Protein AF-A0A2G5SHL7-F1 (afdb_monomer)

Solvent-accessible surface area (backbone atoms only — not comparable to full-atom values): 5612 Å² total; per-residue (Å²): 115,71,67,62,54,51,50,51,51,52,51,62,45,75,75,36,97,62,72,48,77,45,80,44,80,55,91,49,82,68,57,52,55,53,52,42,47,73,75,46,86,58,85,92,65,98,74,49,74,41,34,35,68,42,90,96,53,71,41,24,44,36,40,36,59,46,79,48,92,89,53,44,37,35,44,35,40,39,75,44,57,50,88,80,53,60,81,92,58,57,46,127

Sequence (92 aa):
MVEDEILIMKEAFLANANAKKWQMDIQNSGDYGIIYEALGRIRFDFSTEWFFEIPSSEEIFCIRISRACWTFDTISFTRMDFVDVPENALIR

Secondary structure (DSSP, 8-state):
-HHHHHHHHHHHHHT-SS-EEEEEE---HHHHHHHHHHH-S----SS-EEEEEPTT-SEEEEEEEEE-TTSEEEEEEEEEEGGGS-GGGEE-

Radius of gyration: 13.12 Å; Cα contacts (8 Å, |Δi|>4): 127; chains: 1; bounding box: 34×25×38 Å

Structure (mmCIF, N/CA/C/O backbone):
data_AF-A0A2G5SHL7-F1
#
_entry.id   AF-A0A2G5SHL7-F1
#
loop_
_atom_site.group_PDB
_atom_site.id
_atom_site.type_symbol
_atom_site.label_atom_id
_atom_site.label_alt_id
_atom_site.label_comp_id
_atom_site.label_asym_id
_atom_site.label_entity_id
_atom_site.label_seq_id
_atom_site.pdbx_PDB_ins_code
_atom_site.Cartn_x
_atom_site.Cartn_y
_atom_site.Cartn_z
_atom_site.occupancy
_atom_site.B_iso_or_equiv
_atom_site.auth_seq_id
_atom_site.auth_comp_id
_atom_site.auth_asym_id
_atom_site.auth_atom_id
_atom_site.pdbx_PDB_model_num
ATOM 1 N N . MET A 1 1 ? 21.003 -0.608 -1.141 1.00 56.47 1 MET A N 1
ATOM 2 C CA . MET A 1 1 ? 20.498 0.749 -1.446 1.00 56.47 1 MET A CA 1
ATOM 3 C C . MET A 1 1 ? 18.978 0.781 -1.397 1.00 56.47 1 MET A C 1
ATOM 5 O O . MET A 1 1 ? 18.471 1.511 -0.570 1.00 56.47 1 MET A O 1
ATOM 9 N N . VAL A 1 2 ? 18.257 -0.051 -2.160 1.00 64.19 2 VAL A N 1
ATOM 10 C CA . VAL A 1 2 ? 16.776 -0.025 -2.185 1.00 64.19 2 VAL A CA 1
ATOM 11 C C . VAL A 1 2 ? 16.119 -0.464 -0.858 1.00 64.19 2 VAL A C 1
ATOM 13 O O . VAL A 1 2 ? 15.137 0.135 -0.436 1.00 64.19 2 VAL A O 1
ATOM 16 N N . GLU A 1 3 ? 16.663 -1.461 -0.149 1.00 63.28 3 GLU A N 1
ATOM 17 C CA . GLU A 1 3 ? 16.092 -1.923 1.136 1.00 63.28 3 GLU A CA 1
ATOM 18 C C . GLU A 1 3 ? 16.120 -0.846 2.236 1.00 63.28 3 GLU A C 1
ATOM 20 O O . GLU A 1 3 ? 15.137 -0.681 2.961 1.00 63.28 3 GLU A O 1
ATOM 25 N N . ASP A 1 4 ? 17.208 -0.074 2.319 1.00 68.81 4 ASP A N 1
ATOM 26 C CA . ASP A 1 4 ? 17.359 1.009 3.298 1.00 68.81 4 ASP A CA 1
ATOM 27 C C . ASP A 1 4 ? 16.347 2.137 3.039 1.00 68.81 4 ASP A C 1
ATOM 29 O O . ASP A 1 4 ? 15.742 2.671 3.967 1.00 68.81 4 ASP A O 1
ATOM 33 N N . GLU A 1 5 ? 16.099 2.465 1.768 1.00 70.31 5 GLU A N 1
ATOM 34 C CA . GLU A 1 5 ? 15.104 3.466 1.368 1.00 70.31 5 GLU A CA 1
ATOM 35 C C . GLU A 1 5 ? 13.679 3.021 1.724 1.00 70.31 5 GLU A C 1
ATOM 37 O O . GLU A 1 5 ? 12.869 3.827 2.187 1.00 70.31 5 GLU A O 1
ATOM 42 N N . ILE A 1 6 ? 13.375 1.728 1.579 1.00 69.50 6 ILE A N 1
ATOM 43 C CA . ILE A 1 6 ? 12.077 1.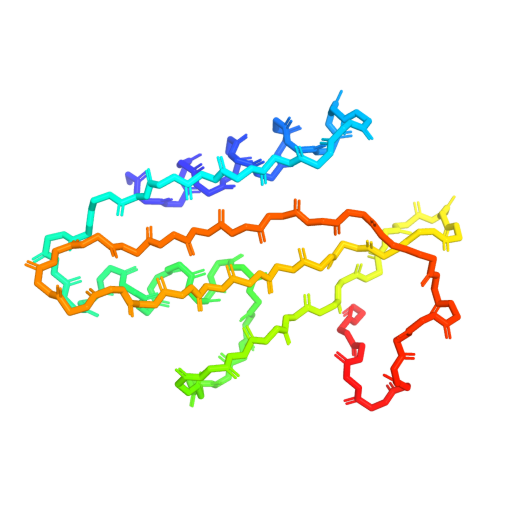153 1.958 1.00 69.50 6 ILE A CA 1
ATOM 44 C C . ILE A 1 6 ? 11.865 1.198 3.466 1.00 69.50 6 ILE A C 1
ATOM 46 O O . ILE A 1 6 ? 10.768 1.543 3.918 1.00 69.50 6 ILE A O 1
ATOM 50 N N . LEU A 1 7 ? 12.895 0.873 4.249 1.00 72.00 7 LEU A N 1
ATOM 51 C CA . LEU A 1 7 ? 12.825 0.967 5.703 1.00 72.00 7 LEU A CA 1
ATOM 52 C C . LEU A 1 7 ? 12.564 2.413 6.141 1.00 72.00 7 LEU A C 1
ATOM 54 O O . LEU A 1 7 ? 11.625 2.655 6.899 1.00 72.00 7 LEU A O 1
ATOM 58 N N . ILE A 1 8 ? 13.304 3.376 5.582 1.00 76.19 8 ILE A N 1
ATOM 59 C CA . ILE A 1 8 ? 13.115 4.807 5.859 1.00 76.19 8 ILE A CA 1
ATOM 60 C C . ILE A 1 8 ? 11.692 5.254 5.498 1.00 76.19 8 ILE A C 1
ATOM 62 O O . ILE A 1 8 ? 11.072 5.993 6.263 1.00 76.19 8 ILE A O 1
ATOM 66 N N . MET A 1 9 ? 11.135 4.801 4.370 1.00 74.62 9 MET A N 1
ATOM 67 C CA . MET A 1 9 ? 9.748 5.112 4.004 1.00 74.62 9 MET A CA 1
ATOM 68 C C . MET A 1 9 ? 8.739 4.555 5.013 1.00 74.62 9 MET A C 1
ATOM 70 O O . MET A 1 9 ? 7.833 5.287 5.422 1.00 74.62 9 MET A O 1
ATOM 74 N N . LYS A 1 10 ? 8.896 3.288 5.427 1.00 72.50 10 LYS A N 1
ATOM 75 C CA . LYS A 1 10 ? 8.034 2.648 6.435 1.00 72.50 10 LYS A CA 1
ATOM 76 C C . LYS A 1 10 ? 8.095 3.408 7.758 1.00 72.50 10 LYS A C 1
ATOM 78 O O . LYS A 1 10 ? 7.056 3.793 8.288 1.00 72.50 10 LYS A O 1
ATOM 83 N N . GLU A 1 11 ? 9.292 3.695 8.259 1.00 76.31 11 GLU A N 1
ATOM 84 C CA . GLU A 1 11 ? 9.490 4.440 9.507 1.00 76.31 11 GLU A CA 1
ATOM 85 C C . GLU A 1 11 ? 8.923 5.863 9.421 1.00 76.31 11 GLU A C 1
ATOM 87 O O . GLU A 1 11 ? 8.172 6.296 10.298 1.00 76.31 11 GLU A O 1
ATOM 92 N N . ALA A 1 12 ? 9.202 6.582 8.330 1.00 74.81 12 ALA A N 1
ATOM 93 C CA . ALA A 1 12 ? 8.707 7.938 8.113 1.00 74.81 12 ALA A CA 1
ATOM 94 C C . ALA A 1 12 ? 7.183 8.008 7.947 1.00 74.81 12 ALA A C 1
ATOM 96 O O . ALA A 1 12 ? 6.601 9.086 8.137 1.00 74.81 12 ALA A O 1
ATOM 97 N N . PHE A 1 13 ? 6.543 6.909 7.547 1.00 72.81 13 PHE A N 1
ATOM 98 C CA . PHE A 1 13 ? 5.094 6.784 7.529 1.00 72.81 13 PHE A CA 1
ATOM 99 C C . PHE A 1 13 ? 4.532 6.446 8.912 1.00 72.81 13 PHE A C 1
ATOM 101 O O . PHE A 1 13 ? 3.610 7.116 9.370 1.00 72.81 13 PHE A O 1
ATOM 108 N N . LEU A 1 14 ? 5.089 5.452 9.608 1.00 73.38 14 LEU A N 1
ATOM 109 C CA . LEU A 1 14 ? 4.633 5.074 10.950 1.00 73.38 14 LEU A CA 1
ATOM 110 C C . LEU A 1 14 ? 4.735 6.252 11.929 1.00 73.38 14 LEU A C 1
ATOM 112 O O . LEU A 1 14 ? 3.848 6.451 12.758 1.00 73.38 14 LEU A O 1
ATOM 116 N N . ALA A 1 15 ? 5.762 7.087 11.770 1.00 76.50 15 ALA A N 1
ATOM 117 C CA . ALA A 1 15 ? 5.957 8.300 12.555 1.00 76.50 15 ALA A CA 1
ATOM 118 C C . ALA A 1 15 ? 5.033 9.473 12.164 1.00 76.50 15 ALA A C 1
ATOM 120 O O . ALA A 1 15 ? 4.983 10.467 12.888 1.00 76.50 15 ALA A O 1
ATOM 121 N N . ASN A 1 16 ? 4.325 9.415 11.029 1.00 70.12 16 ASN A N 1
ATOM 122 C CA . ASN A 1 16 ? 3.464 10.503 10.567 1.00 70.12 16 ASN A CA 1
ATOM 123 C C . ASN A 1 16 ? 1.990 10.085 10.582 1.00 70.12 16 ASN A C 1
ATOM 125 O O . ASN A 1 16 ? 1.600 9.108 9.950 1.00 70.12 16 ASN A O 1
ATOM 129 N N . ALA A 1 17 ? 1.165 10.854 11.289 1.00 67.62 17 ALA A N 1
ATOM 130 C CA . ALA A 1 17 ? -0.272 10.605 11.373 1.00 67.62 17 ALA A CA 1
ATOM 131 C C . ALA A 1 17 ? -1.024 10.914 10.063 1.00 67.62 17 ALA A C 1
ATOM 133 O O . ALA A 1 17 ? -2.159 10.489 9.891 1.00 67.62 17 ALA A O 1
ATOM 134 N N . ASN A 1 18 ? -0.409 11.650 9.134 1.00 69.44 18 ASN A N 1
ATOM 135 C CA . ASN A 1 18 ? -1.028 12.016 7.866 1.00 69.44 18 ASN A CA 1
ATOM 136 C C . ASN A 1 18 ? -0.639 11.041 6.752 1.00 69.44 18 ASN A C 1
ATOM 138 O O . ASN A 1 18 ? 0.499 10.566 6.688 1.00 69.44 18 ASN A O 1
ATOM 142 N N . ALA A 1 19 ? -1.567 10.817 5.820 1.00 66.88 19 ALA A N 1
ATOM 143 C CA . ALA A 1 19 ? -1.303 10.058 4.604 1.00 66.88 19 ALA A CA 1
ATOM 144 C C . ALA A 1 19 ? -0.133 10.677 3.819 1.00 66.88 19 ALA A C 1
ATOM 146 O O . ALA A 1 19 ? -0.079 11.893 3.606 1.00 66.88 19 ALA A O 1
ATOM 147 N N . LYS A 1 20 ? 0.807 9.836 3.375 1.00 68.69 20 LYS A N 1
ATOM 148 C CA . LYS A 1 20 ? 1.962 10.260 2.575 1.00 68.69 20 LYS A CA 1
ATOM 149 C C . LYS A 1 20 ? 1.950 9.565 1.223 1.00 68.69 20 LYS A C 1
ATOM 151 O O . LYS A 1 20 ? 1.873 8.344 1.131 1.00 68.69 20 LYS A O 1
ATOM 156 N N . LYS A 1 21 ? 2.113 10.361 0.171 1.00 69.62 21 LYS A N 1
ATOM 157 C CA . LYS A 1 21 ? 2.355 9.893 -1.192 1.00 69.62 21 LYS A CA 1
ATOM 158 C C . LYS A 1 21 ? 3.821 10.130 -1.531 1.00 69.62 21 LYS A C 1
ATOM 160 O O . LYS A 1 21 ? 4.294 11.256 -1.397 1.00 69.62 21 LYS A O 1
ATOM 165 N N . TRP A 1 22 ? 4.513 9.090 -1.973 1.00 71.06 22 TRP A N 1
ATOM 166 C CA . TRP A 1 22 ? 5.902 9.155 -2.413 1.00 71.06 22 TRP A CA 1
ATOM 167 C C . TRP A 1 22 ? 5.975 8.846 -3.902 1.00 71.06 22 TRP A C 1
ATOM 169 O O . TRP A 1 22 ? 5.280 7.968 -4.413 1.00 71.06 22 TRP A O 1
ATOM 179 N N . GLN A 1 23 ? 6.820 9.587 -4.606 1.00 67.19 23 GLN A N 1
ATOM 180 C CA . GLN A 1 23 ? 7.152 9.305 -5.992 1.00 67.19 23 GLN A CA 1
ATOM 181 C C . GLN A 1 23 ? 8.567 8.745 -6.011 1.00 67.19 23 GLN A C 1
ATOM 183 O O . GLN A 1 23 ? 9.490 9.405 -5.537 1.00 67.19 23 GLN A O 1
ATOM 188 N N . MET A 1 24 ? 8.714 7.529 -6.526 1.00 68.75 24 MET A N 1
ATOM 189 C CA . MET A 1 24 ? 10.007 6.890 -6.710 1.00 68.75 24 MET A CA 1
ATOM 190 C C . MET A 1 24 ? 10.333 6.841 -8.199 1.00 68.75 24 MET A C 1
ATOM 192 O O . MET A 1 24 ? 9.497 6.486 -9.033 1.00 68.75 24 MET A O 1
ATOM 196 N N . ASP A 1 25 ? 11.558 7.236 -8.525 1.00 69.12 25 ASP A N 1
ATOM 197 C CA . ASP A 1 25 ? 12.120 7.061 -9.858 1.00 69.12 25 ASP A CA 1
ATOM 198 C C . ASP A 1 25 ? 12.833 5.714 -9.890 1.00 69.12 25 ASP A C 1
ATOM 200 O O . ASP A 1 25 ? 13.811 5.506 -9.170 1.00 69.12 25 ASP A O 1
ATOM 204 N N . ILE A 1 26 ? 12.290 4.775 -10.662 1.00 66.38 26 ILE A N 1
ATOM 205 C CA . ILE A 1 26 ? 12.790 3.406 -10.713 1.00 66.38 26 ILE A CA 1
ATOM 206 C C . ILE A 1 26 ? 13.351 3.173 -12.107 1.00 66.38 26 ILE A C 1
ATOM 208 O O . ILE A 1 26 ? 12.618 3.077 -13.091 1.00 66.38 26 ILE A O 1
ATOM 212 N N . GLN A 1 27 ? 14.676 3.083 -12.183 1.00 60.75 27 GLN A N 1
ATOM 213 C CA . GLN A 1 27 ? 15.383 3.004 -13.458 1.00 60.75 27 GLN A CA 1
ATOM 214 C C . GLN A 1 27 ? 15.341 1.601 -14.075 1.00 60.75 27 GLN A C 1
ATOM 216 O O . GLN A 1 27 ? 15.415 1.486 -15.298 1.00 60.75 27 GLN A O 1
ATOM 221 N N . ASN A 1 28 ? 15.195 0.536 -13.272 1.00 62.53 28 ASN A N 1
ATOM 222 C CA . ASN A 1 28 ? 15.212 -0.841 -13.762 1.00 62.53 28 ASN A CA 1
ATOM 223 C C . ASN A 1 28 ? 14.025 -1.677 -13.289 1.00 62.53 28 ASN A C 1
ATOM 225 O O . ASN A 1 28 ? 13.574 -1.607 -12.152 1.00 62.53 28 ASN A O 1
ATOM 229 N N . SER A 1 29 ? 13.589 -2.592 -14.159 1.00 59.62 29 SER A N 1
ATOM 230 C CA . SER A 1 29 ? 12.491 -3.512 -13.839 1.00 59.62 29 SER A CA 1
ATOM 231 C C . SER A 1 29 ? 12.787 -4.499 -12.698 1.00 59.62 29 SER A C 1
ATOM 233 O O . SER A 1 29 ? 11.857 -5.009 -12.078 1.00 59.62 29 SER A O 1
ATOM 235 N N . GLY A 1 30 ? 14.067 -4.750 -12.398 1.00 62.06 30 GLY A N 1
ATOM 236 C CA . GLY A 1 30 ? 14.489 -5.584 -11.268 1.00 62.06 30 GLY A CA 1
ATOM 237 C C . GLY A 1 30 ? 14.278 -4.921 -9.904 1.00 62.06 30 GLY A C 1
ATOM 238 O O . GLY A 1 30 ? 14.001 -5.615 -8.929 1.00 62.06 30 GLY A O 1
ATOM 239 N N . ASP A 1 31 ? 14.320 -3.590 -9.846 1.00 65.56 31 ASP A N 1
ATOM 240 C CA . ASP A 1 31 ? 14.154 -2.828 -8.604 1.00 65.56 31 ASP A CA 1
ATOM 241 C C . ASP A 1 31 ? 12.710 -2.909 -8.089 1.00 65.56 31 ASP A C 1
ATOM 243 O O . ASP A 1 31 ? 12.476 -2.889 -6.880 1.00 65.56 31 ASP A O 1
ATOM 247 N N . TYR A 1 32 ? 11.743 -3.108 -8.996 1.00 63.97 32 TYR A N 1
ATOM 248 C CA . TYR A 1 32 ? 10.364 -3.407 -8.621 1.00 63.97 32 TYR A CA 1
ATOM 249 C C . TYR A 1 32 ? 10.311 -4.657 -7.751 1.00 63.97 32 TYR A C 1
ATOM 251 O O . TYR A 1 32 ? 9.786 -4.594 -6.646 1.00 63.97 32 TYR A O 1
ATOM 259 N N . GLY A 1 33 ? 10.890 -5.773 -8.211 1.00 64.62 33 GLY A N 1
ATOM 260 C CA . GLY A 1 33 ? 10.869 -7.046 -7.483 1.00 64.62 33 GLY A CA 1
ATOM 261 C C . GLY A 1 33 ? 11.379 -6.914 -6.048 1.00 64.62 33 GLY A C 1
ATOM 262 O O . GLY A 1 33 ? 10.763 -7.454 -5.137 1.00 64.62 33 GLY A O 1
ATOM 263 N N . ILE A 1 34 ? 12.424 -6.109 -5.843 1.00 69.50 34 ILE A N 1
ATOM 264 C CA . ILE A 1 34 ? 12.995 -5.823 -4.521 1.00 69.50 34 ILE A CA 1
ATOM 265 C C . ILE A 1 34 ? 12.009 -5.033 -3.650 1.00 69.50 34 ILE A C 1
ATOM 267 O O . ILE A 1 34 ? 11.811 -5.376 -2.486 1.00 69.50 34 ILE A O 1
ATOM 271 N N . ILE A 1 35 ? 11.351 -4.006 -4.202 1.00 70.25 35 ILE A N 1
ATOM 272 C CA . ILE A 1 35 ? 10.329 -3.235 -3.478 1.00 70.25 35 ILE A CA 1
ATOM 273 C C . ILE A 1 35 ? 9.151 -4.125 -3.085 1.00 70.25 35 ILE A C 1
ATOM 275 O O . ILE A 1 35 ? 8.728 -4.091 -1.931 1.00 70.25 35 ILE A O 1
ATOM 279 N N . TYR A 1 36 ? 8.658 -4.957 -4.005 1.00 68.69 36 TYR A N 1
ATOM 280 C CA . TYR A 1 36 ? 7.598 -5.922 -3.713 1.00 68.69 36 TYR A CA 1
ATOM 281 C C . TYR A 1 36 ? 8.030 -6.891 -2.600 1.00 68.69 36 TYR A C 1
ATOM 283 O O . TYR A 1 36 ? 7.349 -6.973 -1.581 1.00 68.69 36 TYR A O 1
ATOM 291 N N . GLU A 1 37 ? 9.180 -7.563 -2.736 1.00 66.69 37 GLU A N 1
ATOM 292 C CA . GLU A 1 37 ? 9.677 -8.531 -1.746 1.00 66.69 37 GLU A CA 1
ATOM 293 C C . GLU A 1 37 ? 9.882 -7.920 -0.352 1.00 66.69 37 GLU A C 1
ATOM 295 O O . GLU A 1 37 ? 9.554 -8.556 0.656 1.00 66.69 37 GLU A O 1
ATOM 300 N N . ALA A 1 38 ? 10.385 -6.685 -0.280 1.00 68.56 38 ALA A N 1
ATOM 301 C CA . ALA A 1 38 ? 10.626 -5.981 0.977 1.00 68.56 38 ALA A CA 1
ATOM 302 C C . ALA A 1 38 ? 9.347 -5.398 1.609 1.00 68.56 38 ALA A C 1
ATOM 304 O O . ALA A 1 38 ? 9.251 -5.276 2.840 1.00 68.56 38 ALA A O 1
ATOM 305 N N . LEU A 1 39 ? 8.354 -5.012 0.802 1.00 68.06 39 LEU A N 1
ATOM 306 C CA . LEU A 1 39 ? 7.073 -4.504 1.299 1.00 68.06 39 LEU A CA 1
ATOM 307 C C . LEU A 1 39 ? 6.158 -5.631 1.775 1.00 68.06 39 LEU A C 1
ATOM 309 O O . LEU A 1 39 ? 5.554 -5.487 2.834 1.00 68.06 39 LEU A O 1
ATOM 313 N N . GLY A 1 40 ? 6.132 -6.761 1.077 1.00 59.53 40 GLY A N 1
ATOM 314 C CA . GLY A 1 40 ? 5.435 -7.964 1.503 1.00 59.53 40 GLY A CA 1
ATOM 315 C C . GLY A 1 40 ? 5.890 -9.135 0.651 1.00 59.53 40 GLY A C 1
ATOM 316 O O . GLY A 1 40 ? 5.715 -9.099 -0.558 1.00 59.53 40 GLY A O 1
ATOM 317 N N . ARG A 1 41 ? 6.462 -10.169 1.282 1.00 55.56 41 ARG A N 1
ATOM 318 C CA . ARG A 1 41 ? 6.955 -11.431 0.687 1.00 55.56 41 ARG A CA 1
ATOM 319 C C . ARG A 1 41 ? 5.873 -12.205 -0.096 1.00 55.56 41 ARG A C 1
ATOM 321 O O . ARG A 1 41 ? 5.506 -13.319 0.273 1.00 55.56 41 ARG A O 1
ATOM 328 N N . ILE A 1 42 ? 5.302 -11.622 -1.139 1.00 53.47 42 ILE A N 1
ATOM 329 C CA . ILE A 1 42 ? 4.111 -12.098 -1.839 1.00 53.47 42 ILE A CA 1
ATOM 330 C C . ILE A 1 42 ? 4.347 -11.963 -3.343 1.00 53.47 42 ILE A C 1
ATOM 332 O O . ILE A 1 42 ? 5.063 -11.084 -3.816 1.00 53.47 42 ILE A O 1
ATOM 336 N N . ARG A 1 43 ? 3.786 -12.914 -4.094 1.00 49.81 43 ARG A N 1
ATOM 337 C CA . ARG A 1 43 ? 3.969 -13.039 -5.540 1.00 49.81 43 ARG A CA 1
ATOM 338 C C . ARG A 1 43 ? 3.378 -11.848 -6.300 1.00 49.81 43 ARG A C 1
ATOM 340 O O . ARG A 1 43 ? 2.359 -11.287 -5.919 1.00 49.81 43 ARG A O 1
ATOM 347 N N . PHE A 1 44 ? 4.048 -11.543 -7.404 1.00 52.09 44 PHE A N 1
ATOM 348 C CA . PHE A 1 44 ? 3.824 -10.432 -8.322 1.00 52.09 44 PHE A CA 1
ATOM 349 C C . PHE A 1 44 ? 2.391 -10.399 -8.892 1.00 52.09 44 PHE A C 1
ATOM 351 O O . PHE A 1 44 ? 2.005 -11.332 -9.597 1.00 52.09 44 PHE A O 1
ATOM 358 N N . ASP A 1 45 ? 1.637 -9.319 -8.649 1.00 55.97 45 ASP A N 1
ATOM 359 C CA . ASP A 1 45 ? 0.408 -9.004 -9.393 1.00 55.97 45 ASP A CA 1
ATOM 360 C C . ASP A 1 45 ? 0.299 -7.491 -9.672 1.00 55.97 45 ASP A C 1
ATOM 362 O O . ASP A 1 45 ? 0.611 -6.663 -8.818 1.00 55.97 45 ASP A O 1
ATOM 366 N N . PHE A 1 46 ? -0.094 -7.118 -10.893 1.00 51.06 46 PHE A N 1
ATOM 367 C CA . PHE A 1 46 ? 0.252 -5.840 -11.546 1.00 51.06 46 PHE A CA 1
ATOM 368 C C . PHE A 1 46 ? -0.570 -4.605 -11.124 1.00 51.06 46 PHE A C 1
ATOM 370 O O . PHE A 1 46 ? -0.355 -3.512 -11.652 1.00 51.06 46 PHE A O 1
ATOM 377 N N . SER A 1 47 ? -1.485 -4.729 -10.168 1.00 56.12 47 SER A N 1
ATOM 378 C CA . SER A 1 47 ? -2.191 -3.586 -9.576 1.00 56.12 47 SER A CA 1
ATOM 379 C C . SER A 1 47 ? -2.729 -3.979 -8.211 1.00 56.12 47 SER A C 1
ATOM 381 O O . SER A 1 47 ? -3.892 -4.357 -8.069 1.00 56.12 47 SER A O 1
ATOM 383 N N . THR A 1 48 ? -1.859 -3.965 -7.216 1.00 66.75 48 THR A N 1
ATOM 384 C CA . THR A 1 48 ? -2.192 -4.481 -5.896 1.00 66.75 48 THR A CA 1
ATOM 385 C C . THR A 1 48 ? -2.153 -3.350 -4.883 1.00 66.75 48 THR A C 1
ATOM 387 O O . THR A 1 48 ? -1.169 -2.629 -4.732 1.00 66.75 48 THR A O 1
ATOM 390 N N . GLU A 1 49 ? -3.303 -3.134 -4.256 1.00 75.69 49 GLU A N 1
ATOM 391 C CA . GLU A 1 49 ? -3.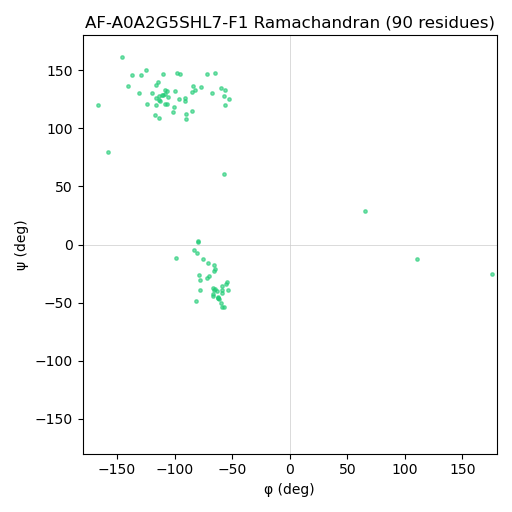361 -2.490 -2.956 1.00 75.69 49 GLU A CA 1
ATOM 392 C C . GLU A 1 49 ? -3.063 -3.578 -1.926 1.00 75.69 49 GLU A C 1
ATOM 394 O O . GLU A 1 49 ? -3.601 -4.685 -2.012 1.00 75.69 49 GLU A O 1
ATOM 399 N N . TRP A 1 50 ? -2.173 -3.283 -0.986 1.00 77.06 50 TRP A N 1
ATOM 400 C CA . TRP A 1 50 ? -1.845 -4.189 0.107 1.00 77.06 50 TRP A CA 1
ATOM 401 C C . TRP A 1 50 ? -2.243 -3.570 1.423 1.00 77.06 50 TRP A C 1
ATOM 403 O O . TRP A 1 50 ? -1.963 -2.399 1.669 1.00 77.06 50 TRP A O 1
ATOM 413 N N . PHE A 1 51 ? -2.827 -4.393 2.278 1.00 79.44 51 PHE A N 1
ATOM 414 C CA . PHE A 1 51 ? -3.359 -3.984 3.560 1.00 79.44 51 PHE A CA 1
ATOM 415 C C . PHE A 1 51 ? -2.585 -4.716 4.648 1.00 79.44 51 PHE A C 1
ATOM 417 O O . PHE A 1 51 ? -2.688 -5.935 4.757 1.00 79.44 51 PHE A O 1
ATOM 424 N N . PHE A 1 52 ? -1.786 -3.987 5.422 1.00 77.12 52 PHE A N 1
ATOM 425 C CA . PHE A 1 52 ? -0.991 -4.549 6.511 1.00 77.12 52 PHE A CA 1
ATOM 426 C C . PHE A 1 52 ? -1.565 -4.131 7.857 1.00 77.12 52 PHE A C 1
ATOM 428 O O . PHE A 1 52 ? -1.790 -2.942 8.103 1.00 77.12 52 PHE A O 1
ATOM 435 N N . GLU A 1 53 ? -1.774 -5.108 8.733 1.00 7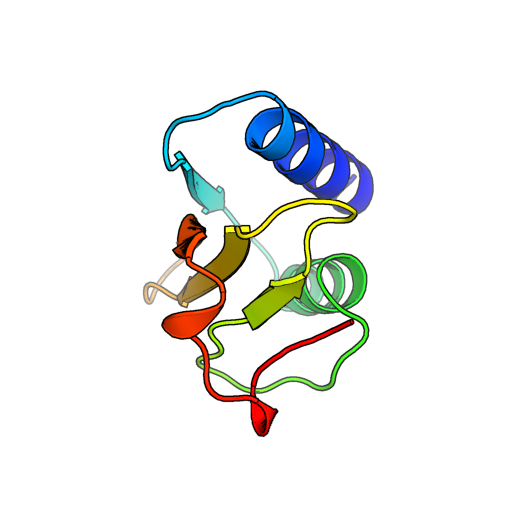5.88 53 GLU A N 1
ATOM 436 C CA . GLU A 1 53 ? -2.209 -4.854 10.104 1.00 75.88 53 GLU A CA 1
ATOM 437 C C . GLU A 1 53 ? -1.101 -4.133 10.890 1.00 75.88 53 GLU A C 1
ATOM 439 O O . GLU A 1 53 ? 0.062 -4.548 10.882 1.00 75.88 53 GLU A O 1
ATOM 444 N N . ILE A 1 54 ? -1.447 -3.036 11.571 1.00 75.31 54 ILE A N 1
ATOM 445 C CA . ILE A 1 54 ? -0.524 -2.350 12.478 1.00 75.31 54 ILE A CA 1
ATOM 446 C C . ILE A 1 54 ? -0.709 -2.952 13.878 1.00 75.31 54 ILE A C 1
ATOM 448 O O . ILE A 1 54 ? -1.827 -2.942 14.398 1.00 75.31 54 ILE A O 1
ATOM 452 N N . PRO A 1 55 ? 0.359 -3.439 14.539 1.00 69.62 55 PRO A N 1
ATOM 453 C CA . PRO A 1 55 ? 0.231 -4.022 15.867 1.00 69.62 55 PRO A CA 1
ATOM 454 C C . PRO A 1 55 ? -0.398 -3.045 16.867 1.00 69.62 55 PRO A C 1
ATOM 456 O O . PRO A 1 55 ? 0.110 -1.945 17.073 1.00 69.62 55 PRO A O 1
ATOM 459 N N . SER A 1 56 ? -1.450 -3.495 17.559 1.00 68.50 56 SER A N 1
ATOM 460 C CA . SER A 1 56 ? -2.164 -2.728 18.598 1.00 68.50 56 SER A CA 1
ATOM 461 C C . SER A 1 56 ? -2.893 -1.467 18.103 1.00 68.50 56 SER A C 1
ATOM 463 O O . SER A 1 56 ? -3.055 -0.523 18.877 1.00 68.50 56 SER A O 1
ATOM 465 N N . SER A 1 57 ? -3.340 -1.445 16.845 1.00 71.12 57 SER A N 1
ATOM 466 C CA . SER A 1 57 ? -4.151 -0.361 16.280 1.00 71.12 57 SER A CA 1
ATOM 467 C C . SER A 1 57 ? -5.457 -0.893 15.683 1.00 71.12 57 SER A C 1
ATOM 469 O O . SER A 1 57 ? -5.494 -2.012 15.180 1.00 71.12 57 SER A O 1
ATOM 471 N N . GLU A 1 58 ? -6.513 -0.077 15.699 1.00 80.62 58 GLU A N 1
ATOM 472 C CA . GLU A 1 58 ? -7.712 -0.295 14.867 1.00 80.62 58 GLU A CA 1
ATOM 473 C C . GLU A 1 58 ? -7.491 0.183 13.415 1.00 80.62 58 GLU A C 1
ATOM 475 O O . GLU A 1 58 ? -8.391 0.099 12.585 1.00 80.62 58 GLU A O 1
ATOM 480 N N . GLU A 1 59 ? -6.286 0.671 13.099 1.00 79.06 59 GLU A N 1
ATOM 481 C CA . GLU A 1 59 ? -5.884 1.153 11.777 1.00 79.06 59 GLU A CA 1
ATOM 482 C C . GLU A 1 59 ? -5.109 0.091 10.978 1.00 79.06 59 GLU A C 1
ATOM 484 O O . GLU A 1 59 ? -4.291 -0.668 11.506 1.00 79.06 59 GLU A O 1
ATOM 489 N N . ILE A 1 60 ? -5.286 0.130 9.660 1.00 78.19 60 ILE A N 1
ATOM 490 C CA . ILE A 1 60 ? -4.521 -0.621 8.668 1.00 78.19 60 ILE A CA 1
ATOM 491 C C . ILE A 1 60 ? -3.633 0.322 7.858 1.00 78.19 60 ILE A C 1
ATOM 493 O O . ILE A 1 60 ? -3.994 1.457 7.531 1.00 78.19 60 ILE A O 1
ATOM 497 N N . PHE A 1 61 ? -2.472 -0.195 7.467 1.00 76.25 61 PHE A N 1
ATOM 498 C CA . PHE A 1 61 ? -1.602 0.418 6.481 1.00 76.25 61 PHE A CA 1
ATOM 499 C C . PHE A 1 61 ? -1.933 -0.066 5.067 1.00 76.25 61 PHE A C 1
ATOM 501 O O . PHE A 1 61 ? -1.624 -1.202 4.707 1.00 76.25 61 PHE A O 1
ATOM 508 N N . CYS A 1 62 ? -2.537 0.804 4.256 1.00 78.81 62 CYS A N 1
ATOM 509 C CA . CYS A 1 62 ? -2.756 0.559 2.835 1.00 78.81 62 CYS A CA 1
ATOM 510 C C . CYS A 1 62 ? -1.584 1.100 2.009 1.00 78.81 62 CYS A C 1
ATOM 512 O O . CYS A 1 62 ? -1.264 2.292 2.065 1.00 78.81 62 CYS A O 1
ATOM 514 N N . ILE A 1 63 ? -0.964 0.226 1.218 1.00 77.00 63 ILE A N 1
ATOM 515 C CA . ILE A 1 63 ? 0.071 0.574 0.246 1.00 77.00 63 ILE A CA 1
ATOM 516 C C . ILE A 1 63 ? -0.500 0.399 -1.153 1.00 77.00 63 ILE A C 1
ATOM 518 O O . ILE A 1 63 ? -0.985 -0.675 -1.495 1.00 77.00 63 ILE A O 1
ATOM 522 N N . ARG A 1 64 ? -0.368 1.424 -1.990 1.00 76.88 64 ARG A N 1
ATOM 523 C CA . ARG A 1 64 ? -0.722 1.365 -3.406 1.00 76.88 64 ARG A CA 1
ATOM 524 C C . ARG A 1 64 ? 0.468 1.754 -4.260 1.00 76.88 64 ARG A C 1
ATOM 526 O O . ARG A 1 64 ? 0.946 2.884 -4.164 1.00 76.88 64 ARG A O 1
ATOM 533 N N . ILE A 1 65 ? 0.896 0.852 -5.137 1.00 74.38 65 IL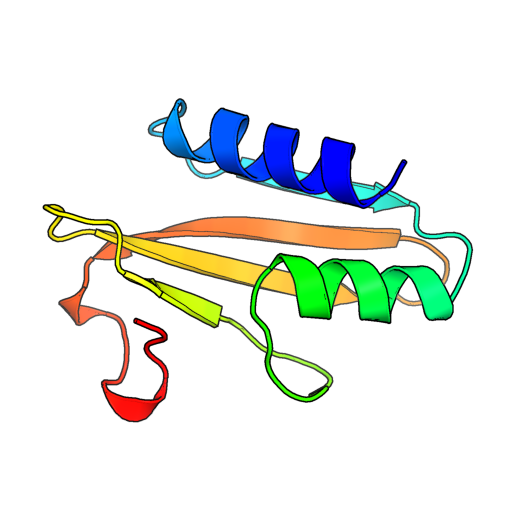E A N 1
ATOM 534 C CA . ILE A 1 65 ? 1.902 1.150 -6.158 1.00 74.38 65 ILE A CA 1
ATOM 535 C C . ILE A 1 65 ? 1.175 1.377 -7.482 1.00 74.38 65 ILE A C 1
ATOM 537 O O . ILE A 1 65 ? 0.483 0.498 -7.990 1.00 74.38 65 ILE A O 1
ATOM 541 N N . SER A 1 66 ? 1.296 2.582 -8.036 1.00 70.88 66 SER A N 1
ATOM 542 C CA . SER A 1 66 ? 0.767 2.904 -9.360 1.00 70.88 66 SER A CA 1
ATOM 543 C C . SER A 1 66 ? 1.908 3.168 -10.327 1.00 70.88 66 SER A C 1
ATOM 545 O O . SER A 1 66 ? 2.703 4.086 -10.107 1.00 70.88 66 SER A O 1
ATOM 547 N N . ARG A 1 67 ? 1.926 2.410 -11.422 1.00 68.12 67 ARG A N 1
ATOM 548 C CA . ARG A 1 67 ? 2.876 2.585 -12.514 1.00 68.12 67 ARG A CA 1
ATOM 549 C C . ARG A 1 67 ? 2.370 3.642 -13.483 1.00 68.12 67 ARG A C 1
ATOM 551 O O . ARG A 1 67 ? 1.346 3.437 -14.137 1.00 68.12 67 ARG A O 1
ATOM 558 N N . ALA A 1 68 ? 3.079 4.761 -13.599 1.00 59.94 68 ALA A N 1
ATOM 559 C CA . ALA A 1 68 ? 2.874 5.659 -14.724 1.00 59.94 68 ALA A CA 1
ATOM 560 C C . ALA A 1 68 ? 3.731 5.157 -15.888 1.00 59.94 68 ALA A C 1
ATOM 562 O O . ALA A 1 68 ? 4.914 4.855 -15.721 1.00 59.94 68 ALA A O 1
ATOM 563 N N . CYS A 1 69 ? 3.144 5.045 -17.080 1.00 50.59 69 CYS A N 1
ATOM 564 C CA . CYS A 1 69 ? 3.922 4.760 -18.277 1.00 50.59 69 CYS A CA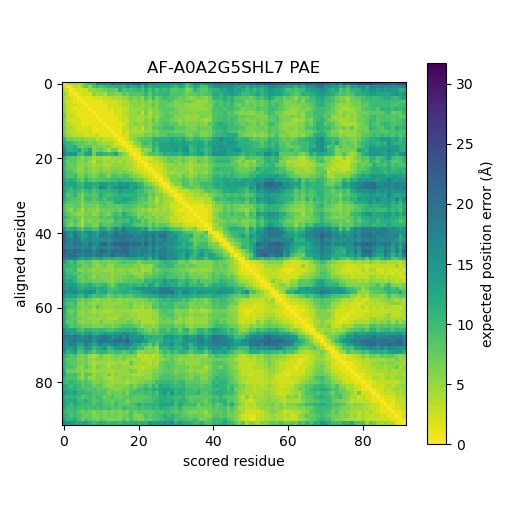 1
ATOM 565 C C . CYS A 1 69 ? 5.054 5.801 -18.359 1.00 50.59 69 CYS A C 1
ATOM 567 O O . CYS A 1 69 ? 4.760 6.994 -18.333 1.00 50.59 69 CYS A O 1
ATOM 569 N N . TRP A 1 70 ? 6.302 5.328 -18.457 1.00 52.25 70 TRP A N 1
ATOM 570 C CA . TRP A 1 70 ? 7.517 6.050 -18.871 1.00 52.25 70 TRP A CA 1
ATOM 571 C C . TRP A 1 70 ? 8.640 6.371 -17.875 1.00 52.25 70 TRP A C 1
ATOM 573 O O . TRP A 1 70 ? 9.699 6.632 -18.417 1.00 52.25 70 TRP A O 1
ATOM 583 N N . THR A 1 71 ? 8.529 6.255 -16.540 1.00 56.16 71 THR A N 1
ATOM 584 C CA . THR A 1 71 ? 9.725 6.206 -15.629 1.00 56.16 71 THR A CA 1
ATOM 585 C C . THR A 1 71 ? 9.391 6.181 -14.133 1.00 56.16 71 THR A C 1
ATOM 587 O O . THR A 1 71 ? 10.193 5.697 -13.343 1.00 56.16 71 THR A O 1
ATOM 590 N N . PHE A 1 72 ? 8.232 6.697 -13.716 1.00 59.94 72 PHE A N 1
ATOM 591 C CA . PHE A 1 72 ? 7.958 6.919 -12.292 1.00 59.94 72 PHE A CA 1
ATOM 592 C C . PHE A 1 72 ? 6.851 6.017 -11.763 1.00 59.94 72 PHE A C 1
ATOM 594 O O . PHE A 1 72 ? 5.722 6.038 -12.263 1.00 59.94 72 PHE A O 1
ATOM 601 N N . ASP A 1 73 ? 7.159 5.322 -10.674 1.00 68.12 73 ASP A N 1
ATOM 602 C CA . ASP A 1 73 ? 6.159 4.637 -9.876 1.00 68.12 73 ASP A CA 1
ATOM 603 C C . ASP A 1 73 ? 5.828 5.502 -8.668 1.00 68.12 73 ASP A C 1
ATOM 605 O O . ASP A 1 73 ? 6.686 6.049 -7.974 1.00 68.12 73 ASP A O 1
ATOM 609 N N . THR A 1 74 ? 4.538 5.666 -8.424 1.00 72.12 74 THR A N 1
ATOM 610 C CA . THR A 1 74 ? 4.085 6.313 -7.200 1.00 72.12 74 THR A CA 1
ATOM 611 C C . THR A 1 74 ? 3.741 5.239 -6.188 1.00 72.12 74 THR A C 1
ATOM 613 O O . THR A 1 74 ? 2.881 4.401 -6.456 1.00 72.12 74 THR A O 1
ATOM 616 N N . ILE A 1 75 ? 4.350 5.326 -5.007 1.00 74.31 75 ILE A N 1
ATOM 617 C CA . ILE A 1 75 ? 3.974 4.540 -3.836 1.00 74.31 75 ILE A CA 1
ATOM 618 C C . ILE A 1 75 ? 3.157 5.442 -2.918 1.00 74.31 75 ILE A C 1
ATOM 620 O O . ILE A 1 75 ? 3.637 6.450 -2.399 1.00 74.31 75 ILE A O 1
ATOM 624 N N . SER A 1 76 ? 1.886 5.110 -2.750 1.00 75.00 76 SER A N 1
ATOM 625 C CA . SER A 1 76 ? 0.976 5.853 -1.886 1.00 75.00 76 SER A CA 1
ATOM 626 C C . SER A 1 76 ? 0.706 5.043 -0.637 1.00 75.00 76 SER A C 1
ATOM 628 O O . SER A 1 76 ? 0.380 3.863 -0.724 1.00 75.00 76 SER A O 1
ATOM 630 N N . PHE A 1 77 ? 0.824 5.697 0.509 1.00 77.25 77 PHE A N 1
ATOM 631 C CA . PHE A 1 77 ? 0.566 5.103 1.801 1.00 77.25 77 PHE A CA 1
ATOM 632 C C . PHE 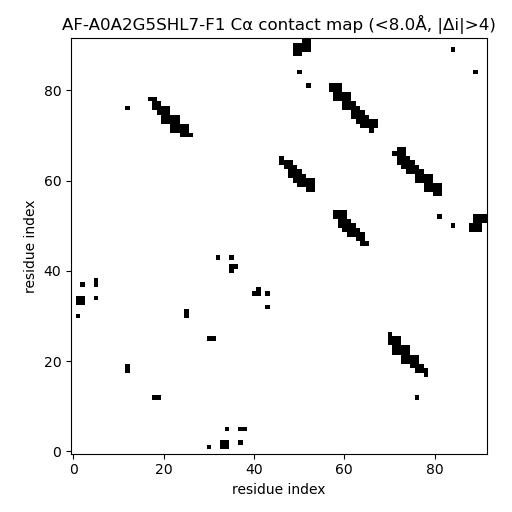A 1 77 ? -0.610 5.803 2.467 1.00 77.25 77 PHE A C 1
ATOM 634 O O . PHE A 1 77 ? -0.601 7.028 2.640 1.00 77.25 77 PHE A O 1
ATOM 641 N N . THR A 1 78 ? -1.605 5.022 2.866 1.00 79.88 78 THR A N 1
ATOM 642 C CA . THR A 1 78 ? -2.849 5.529 3.443 1.00 79.88 78 THR A CA 1
ATOM 643 C C . THR A 1 78 ? -3.154 4.764 4.720 1.00 79.88 78 THR A C 1
ATOM 645 O O . THR A 1 78 ? -3.095 3.538 4.727 1.00 79.88 78 THR A O 1
ATOM 648 N N . ARG A 1 79 ? -3.455 5.486 5.805 1.00 79.69 79 ARG A N 1
ATOM 649 C CA . ARG A 1 79 ? -4.069 4.882 6.992 1.00 79.69 79 ARG A CA 1
ATOM 650 C C . ARG A 1 79 ? -5.569 4.823 6.770 1.00 79.69 79 ARG A C 1
ATOM 652 O O . ARG A 1 79 ? -6.139 5.792 6.270 1.00 79.69 79 ARG A O 1
ATOM 659 N N . MET A 1 80 ? -6.175 3.707 7.123 1.00 81.25 80 MET A N 1
ATOM 660 C CA . MET A 1 80 ? -7.620 3.510 7.059 1.00 81.25 80 MET A CA 1
ATOM 661 C C . MET A 1 80 ? -8.064 2.614 8.205 1.00 81.25 80 MET A C 1
ATOM 663 O O . MET A 1 80 ? -7.229 1.920 8.788 1.00 81.25 80 MET A O 1
ATOM 667 N N . ASP A 1 81 ? -9.351 2.626 8.525 1.00 83.00 81 ASP A N 1
ATOM 668 C CA . ASP A 1 81 ? -9.876 1.809 9.611 1.00 83.00 81 ASP A CA 1
ATOM 669 C C . ASP A 1 81 ? -9.888 0.332 9.197 1.00 83.00 81 ASP A C 1
ATOM 671 O O . ASP A 1 81 ? -10.103 -0.012 8.031 1.00 83.00 81 ASP A O 1
ATOM 675 N N . PHE A 1 82 ? -9.670 -0.571 10.155 1.00 81.50 82 PHE A N 1
ATOM 676 C CA . PHE A 1 82 ? -9.617 -2.013 9.898 1.00 81.50 82 PHE A CA 1
ATOM 677 C C . PHE A 1 82 ? -10.881 -2.539 9.201 1.00 81.50 82 PHE A C 1
ATOM 679 O O . PHE A 1 82 ? -10.820 -3.438 8.363 1.00 81.50 82 PHE A O 1
ATOM 686 N N . VAL A 1 83 ? -12.029 -1.941 9.522 1.00 84.94 83 VAL A N 1
ATOM 687 C CA . VAL A 1 83 ? -13.348 -2.305 8.986 1.00 84.94 83 VAL A CA 1
ATOM 688 C C . VAL A 1 83 ? -13.507 -2.040 7.486 1.00 84.94 83 VAL A C 1
ATOM 690 O O . VAL A 1 83 ? -14.402 -2.613 6.868 1.00 84.94 83 VAL A O 1
ATOM 693 N N . ASP A 1 84 ? -12.646 -1.211 6.895 1.00 81.31 84 ASP A N 1
ATOM 694 C CA . ASP A 1 84 ? -12.710 -0.850 5.478 1.00 81.31 84 ASP A CA 1
ATOM 695 C C . ASP A 1 84 ? -12.028 -1.888 4.561 1.00 81.31 84 ASP A C 1
ATOM 697 O O . ASP A 1 84 ? -12.071 -1.759 3.335 1.00 81.31 84 ASP A O 1
ATOM 701 N N . VAL A 1 85 ? -11.391 -2.923 5.127 1.00 81.44 85 VAL A N 1
ATOM 702 C CA . VAL A 1 85 ? -10.592 -3.909 4.383 1.00 81.44 85 VAL A CA 1
ATOM 703 C C . VAL A 1 85 ? -11.264 -5.288 4.360 1.00 81.44 85 VAL A C 1
ATOM 705 O O . VAL A 1 85 ? -11.588 -5.837 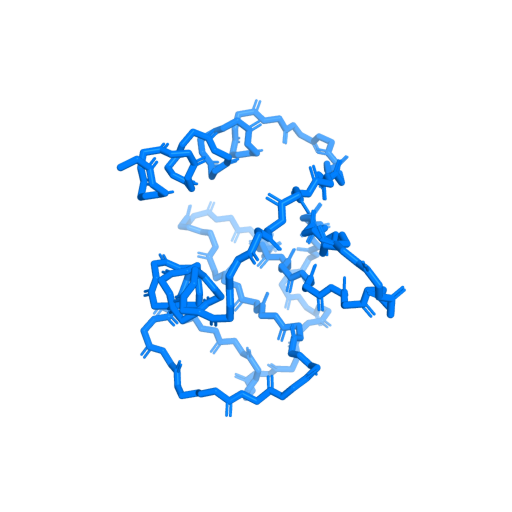5.413 1.00 81.44 85 VAL A O 1
ATOM 708 N N . PRO A 1 86 ? -11.436 -5.916 3.178 1.00 83.31 86 PRO A N 1
ATOM 709 C CA . PRO A 1 86 ? -11.904 -7.298 3.085 1.00 83.31 86 PRO A CA 1
ATOM 710 C C . PRO A 1 86 ? -10.962 -8.278 3.804 1.00 83.31 86 PRO A C 1
ATOM 712 O O . PRO A 1 86 ? -9.752 -8.239 3.588 1.00 83.31 86 PRO A O 1
ATOM 715 N N . GLU A 1 87 ? -11.496 -9.222 4.591 1.00 78.31 87 GLU A N 1
ATOM 716 C CA . GLU A 1 87 ? -10.680 -10.174 5.376 1.00 78.31 87 GLU A CA 1
ATOM 717 C C . GLU A 1 87 ? -9.661 -10.964 4.536 1.00 78.31 87 GLU A C 1
ATOM 719 O O . GLU A 1 87 ? -8.575 -11.286 5.009 1.00 78.31 87 GLU A O 1
ATOM 724 N N . ASN A 1 88 ? -9.987 -11.268 3.277 1.00 79.88 88 ASN A N 1
ATOM 725 C CA . ASN A 1 88 ? -9.117 -12.009 2.361 1.00 79.88 88 ASN A CA 1
ATOM 726 C C . ASN A 1 88 ? -8.026 -11.150 1.696 1.00 79.88 88 ASN A C 1
ATOM 728 O O . ASN A 1 88 ? -7.185 -11.700 0.987 1.00 79.88 88 ASN A O 1
ATOM 732 N N . ALA A 1 89 ? -8.063 -9.830 1.882 1.00 79.12 89 ALA A N 1
ATOM 733 C CA . ALA A 1 89 ? -7.080 -8.883 1.362 1.00 79.12 89 ALA A CA 1
ATOM 734 C C . ALA A 1 89 ? -6.034 -8.471 2.418 1.00 79.12 89 ALA A C 1
ATOM 736 O O . ALA A 1 89 ? -5.026 -7.853 2.071 1.00 79.12 89 ALA A O 1
ATOM 737 N N . LEU A 1 90 ? -6.262 -8.813 3.691 1.00 77.75 90 LEU A N 1
ATOM 738 C CA . LEU A 1 90 ? -5.389 -8.461 4.807 1.00 77.75 90 LEU A CA 1
ATOM 739 C C . LEU A 1 90 ? -4.134 -9.344 4.864 1.00 77.75 90 LEU A C 1
ATOM 741 O O . LEU A 1 90 ? -4.206 -10.572 4.798 1.00 77.75 90 LEU A O 1
ATOM 745 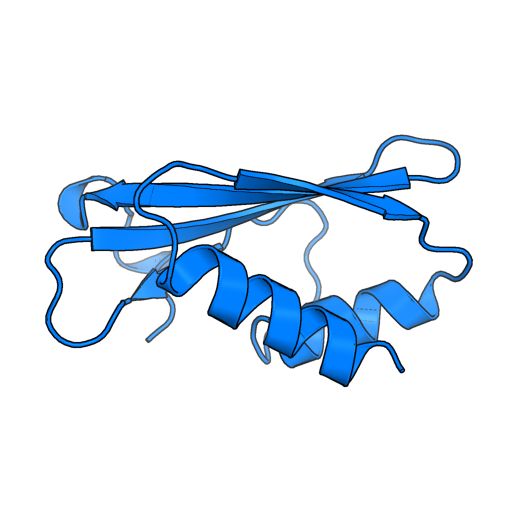N N . ILE A 1 91 ? -2.988 -8.705 5.083 1.00 75.56 91 ILE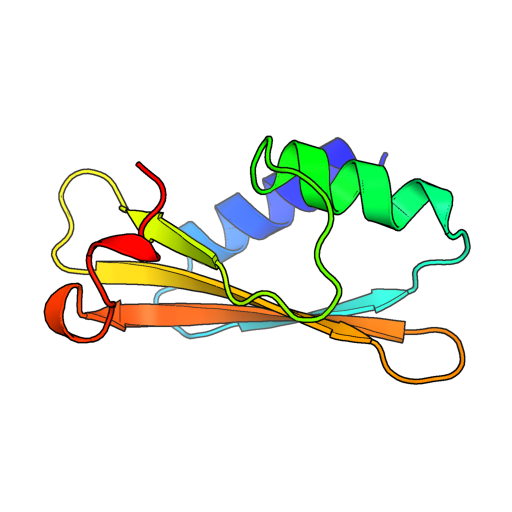 A N 1
ATOM 746 C CA . ILE A 1 91 ? -1.698 -9.339 5.345 1.00 75.56 91 ILE A CA 1
ATOM 747 C C . ILE A 1 91 ? -1.345 -9.107 6.818 1.00 75.56 91 ILE A C 1
ATOM 749 O O . ILE A 1 91 ? -1.250 -7.962 7.265 1.00 75.56 91 ILE A O 1
ATOM 753 N N . ARG A 1 92 ? -1.166 -10.206 7.557 1.00 71.62 92 ARG A N 1
ATOM 754 C CA . ARG A 1 92 ? -0.757 -10.226 8.970 1.00 71.62 92 ARG A CA 1
ATOM 755 C C . ARG A 1 92 ? 0.736 -10.483 9.120 1.00 71.62 92 ARG A C 1
ATOM 757 O O . ARG A 1 92 ? 1.270 -11.280 8.314 1.00 71.62 92 ARG A O 1
#

pLDDT: mean 70.02, std 8.47, range [49.81, 84.94]

Foldseek 3Di:
DLLVVLVVVVVVVVPDPDKDKDKDFDPDPVSVVVSPCNVDVDDDDDWDWAWEDDPPDQKIWTWTWDDDPDTIIMITIDIDGVVVDDPVRYDD

Mean predicted aligned error: 8.57 Å

Organism: NCBI:txid1611254

Nearest PDB structures (foldseek):
  6w5o-assembly2_B  TM=3.042E-01  e=2.618E+00  Bacillus atrophaeus 1942
  4s2m-assembly1_A  TM=4.043E-01  e=6.595E+00  Enterobacter cloacae
  7khy-assembly1_A  TM=4.247E-01  e=9.800E+00  Enterobacter cloacae
  5odz-assembly1_B  TM=3.596E-01  e=8.039E+00  Enterobacter cloacae
  5fdh-assembly1_B  TM=4.003E-01  e=7.526E+00  Serratia marcescens